Protein AF-A0A354DI57-F1 (afdb_monomer)

Foldseek 3Di:
DVPPFAEEEEEFEPDPQRVVVVVVCVVCSVVVNHDYQYYYYDHPPDPACLVRLVVRVVSPGPYYHYTDDPPVVVRCVVNNVD

Nearest PDB structures (foldseek):
  3i09-assembly2_B  TM=9.152E-01  e=7.837E-05  Burkholderia mallei
  3uk0-assembly1_A  TM=9.395E-01  e=1.172E-04  Rhodopseudomonas palustris BisB5
  3ukj-assembly1_A  TM=9.414E-01  e=1.341E-04  Rhodopseudomonas palustris HaA2
  4jb2-assembly1_A  TM=9.431E-01  e=1.341E-04  Rhodopseudomonas palustris CGA009
  3n0w-assembly2_B  TM=9.260E-01  e=2.806E-04  Paraburkholderia xenovorans LB400

Secondary structure (DSSP, 8-state):
--S---EEEEEEESSHHHHHHHHHHHHHGGGGT-EEEEEEEE-TT-S--HHHHHHHHHTT-SEEEEES-TTHHHHHHHHTT-

Solvent-accessible surface area (backbone atoms only — not comparable to full-atom values): 4757 Å² total; per-residue (Å²): 124,95,79,77,75,36,37,28,17,39,38,24,25,65,48,75,69,14,45,49,49,53,52,50,50,66,67,47,32,57,81,73,59,33,43,79,52,33,82,41,70,42,58,91,81,56,92,71,54,62,70,50,50,50,54,31,59,74,46,65,36,75,41,81,48,77,38,67,60,87,67,54,60,59,53,45,59,58,55,74,72,110

pLDDT: mean 91.69, std 8.01, range [52.28, 97.38]

Structure (mmCIF, N/CA/C/O backbone):
data_AF-A0A354DI57-F1
#
_entry.id   AF-A0A354DI57-F1
#
loop_
_atom_site.group_PDB
_atom_site.id
_atom_site.type_symbol
_atom_site.label_atom_id
_atom_site.label_alt_id
_atom_site.label_comp_id
_atom_site.label_asym_id
_atom_site.label_entity_id
_atom_site.label_seq_id
_atom_site.pdbx_PDB_ins_code
_atom_site.Cartn_x
_atom_site.Cartn_y
_atom_site.Cartn_z
_atom_site.occupancy
_atom_site.B_iso_or_equiv
_atom_site.auth_seq_id
_atom_site.auth_comp_id
_atom_site.auth_asym_id
_atom_site.auth_atom_id
_atom_site.pdbx_PDB_model_num
ATOM 1 N N . LYS A 1 1 ? -14.062 -15.985 7.560 1.00 52.28 1 LYS A N 1
ATOM 2 C CA . LYS A 1 1 ? -13.072 -14.893 7.749 1.00 52.28 1 LYS A CA 1
ATOM 3 C C . LYS A 1 1 ? -12.325 -15.141 9.056 1.00 52.28 1 LYS A C 1
ATOM 5 O O . LYS A 1 1 ? -12.877 -14.846 10.102 1.00 52.28 1 LYS A O 1
ATOM 10 N N . GLU A 1 2 ? -11.116 -15.698 9.012 1.00 58.25 2 GLU A N 1
ATOM 11 C CA . GLU A 1 2 ? -10.377 -16.111 10.224 1.00 58.25 2 GLU A CA 1
ATOM 12 C C . GLU A 1 2 ? -9.798 -14.942 11.044 1.00 58.25 2 GLU A C 1
ATOM 14 O O . GLU A 1 2 ? -9.593 -15.082 12.241 1.00 58.25 2 GLU A O 1
ATOM 19 N N . LYS A 1 3 ? -9.569 -13.768 10.428 1.00 64.50 3 LYS A N 1
ATOM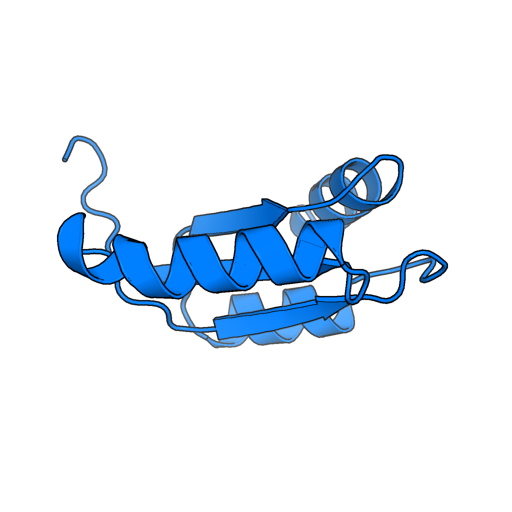 20 C CA . LYS A 1 3 ? -8.975 -12.592 11.104 1.00 64.50 3 LYS A CA 1
ATOM 21 C C . LYS A 1 3 ? -9.887 -11.367 11.244 1.00 64.50 3 LYS A C 1
ATOM 23 O O . LYS A 1 3 ? -9.445 -10.342 11.745 1.00 64.50 3 LYS A O 1
ATOM 28 N N . GLY A 1 4 ? -11.138 -11.428 10.779 1.00 72.44 4 GLY A N 1
ATOM 29 C CA . GLY A 1 4 ? -12.108 -10.323 10.910 1.00 72.44 4 GLY A CA 1
ATOM 30 C C . GLY A 1 4 ? -11.746 -8.996 10.215 1.00 72.44 4 GLY A C 1
ATOM 31 O O . GLY A 1 4 ? -12.492 -8.029 10.339 1.00 72.44 4 GLY A O 1
ATOM 32 N N . TRP A 1 5 ? -10.633 -8.918 9.480 1.00 80.12 5 TRP A N 1
ATOM 33 C CA . TRP A 1 5 ? -10.203 -7.686 8.821 1.00 80.12 5 TRP A CA 1
ATOM 34 C C . TRP A 1 5 ? -11.097 -7.337 7.633 1.00 80.12 5 TRP A C 1
ATOM 36 O O . TRP A 1 5 ? -11.406 -8.183 6.791 1.00 80.12 5 TRP A O 1
ATOM 46 N N . ALA A 1 6 ? -11.506 -6.072 7.587 1.00 88.69 6 ALA A N 1
ATOM 47 C CA . ALA A 1 6 ? -12.353 -5.523 6.536 1.00 88.69 6 ALA A CA 1
ATOM 48 C C . ALA A 1 6 ? -11.695 -4.327 5.847 1.00 88.69 6 ALA A C 1
ATOM 50 O O . ALA A 1 6 ? -11.933 -4.127 4.667 1.00 88.69 6 ALA A O 1
ATOM 51 N N . LYS A 1 7 ? -10.849 -3.549 6.535 1.00 95.06 7 LYS A N 1
ATOM 52 C CA . LYS A 1 7 ? -10.244 -2.333 5.971 1.00 95.06 7 LYS A CA 1
ATOM 53 C C . LYS A 1 7 ? -8.898 -2.634 5.325 1.00 95.06 7 LYS A C 1
ATOM 55 O O . LYS A 1 7 ? -7.969 -3.063 6.010 1.00 95.06 7 LYS A O 1
ATOM 60 N N . VAL A 1 8 ? -8.776 -2.364 4.031 1.00 95.31 8 VAL A N 1
ATOM 61 C CA . VAL A 1 8 ? -7.565 -2.644 3.252 1.00 95.31 8 VAL A CA 1
ATOM 62 C C . VAL A 1 8 ? -7.026 -1.378 2.588 1.00 95.31 8 VAL A C 1
ATOM 64 O O . VAL A 1 8 ? -7.786 -0.559 2.071 1.00 95.31 8 VAL A O 1
ATOM 67 N N . GLY A 1 9 ? -5.708 -1.218 2.613 1.00 97.00 9 GLY A N 1
ATOM 68 C CA . GLY A 1 9 ? -4.974 -0.251 1.806 1.00 97.00 9 GLY A CA 1
ATOM 69 C C . GLY A 1 9 ? -4.288 -0.965 0.647 1.00 97.00 9 GLY A C 1
ATOM 70 O O . GLY A 1 9 ? -3.786 -2.080 0.816 1.00 97.00 9 GLY A O 1
ATOM 71 N N . ILE A 1 10 ? -4.263 -0.340 -0.526 1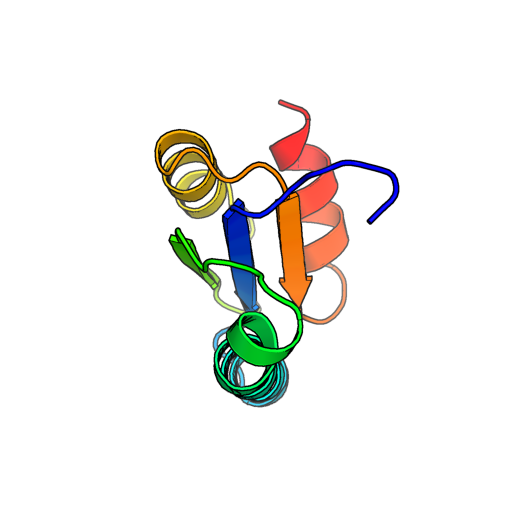.00 96.75 10 ILE A N 1
ATOM 72 C CA . ILE A 1 10 ? -3.540 -0.861 -1.689 1.00 96.75 10 ILE A CA 1
ATOM 73 C C . ILE A 1 10 ? -2.415 0.089 -2.085 1.00 96.75 10 ILE A C 1
ATOM 75 O O . ILE A 1 10 ? -2.594 1.307 -2.092 1.00 96.75 10 ILE A O 1
ATOM 79 N N . LEU A 1 11 ? -1.267 -0.484 -2.431 1.00 97.38 11 LEU A N 1
ATOM 80 C CA . LEU A 1 11 ? -0.108 0.225 -2.959 1.00 97.38 11 LEU A CA 1
ATOM 81 C C . LEU A 1 11 ? 0.369 -0.485 -4.220 1.00 97.38 11 LEU A C 1
ATOM 83 O O . LEU A 1 11 ? 0.702 -1.669 -4.175 1.00 97.38 11 LEU A O 1
ATOM 87 N N . TYR A 1 12 ? 0.410 0.214 -5.348 1.00 96.88 12 TYR A N 1
ATOM 88 C CA . TYR A 1 12 ? 0.796 -0.418 -6.605 1.00 96.88 12 TYR A CA 1
ATOM 89 C C . TYR A 1 12 ? 1.611 0.485 -7.525 1.00 96.88 12 TYR A C 1
ATOM 91 O O . TYR A 1 12 ? 1.572 1.711 -7.432 1.00 96.88 12 TYR A O 1
ATOM 99 N N . ASP A 1 13 ? 2.360 -0.142 -8.426 1.00 96.12 13 ASP A N 1
ATOM 100 C CA . ASP A 1 13 ? 3.160 0.576 -9.414 1.00 96.12 13 ASP A CA 1
ATOM 101 C C . ASP A 1 13 ? 2.251 1.330 -10.402 1.00 96.12 13 ASP A C 1
ATOM 103 O O . ASP A 1 13 ? 1.287 0.783 -10.942 1.00 96.12 13 ASP A O 1
ATOM 107 N N . SER A 1 14 ? 2.564 2.595 -10.664 1.00 95.75 14 SER A N 1
ATOM 108 C CA . SER A 1 14 ? 1.874 3.429 -11.653 1.00 95.75 14 SER A CA 1
ATOM 109 C C . SER A 1 14 ? 1.980 2.913 -13.095 1.00 95.75 14 SER A C 1
ATOM 111 O O . SER A 1 14 ? 1.201 3.347 -13.946 1.00 95.75 14 SER A O 1
ATOM 113 N N . ASN A 1 15 ? 2.872 1.959 -13.382 1.00 94.00 15 ASN A N 1
ATOM 114 C CA . ASN A 1 15 ? 2.944 1.287 -14.677 1.00 94.00 15 ASN A CA 1
ATOM 115 C C . ASN A 1 15 ? 1.681 0.457 -15.008 1.00 94.00 15 ASN A C 1
ATOM 117 O O . ASN A 1 15 ? 0.757 0.297 -14.204 1.00 94.00 15 ASN A O 1
ATOM 121 N N . THR A 1 16 ? 1.616 -0.073 -16.233 1.00 93.94 16 THR A N 1
ATOM 122 C CA . THR A 1 16 ? 0.453 -0.833 -16.728 1.00 93.94 16 THR A CA 1
ATOM 123 C C . THR A 1 16 ? 0.187 -2.108 -15.929 1.00 93.94 16 THR A C 1
ATOM 125 O O . THR A 1 16 ? -0.977 -2.457 -15.727 1.00 93.94 16 THR A O 1
ATOM 128 N N . TYR A 1 17 ? 1.235 -2.769 -15.435 1.00 92.25 17 TYR A N 1
ATOM 129 C CA . TYR A 1 17 ? 1.118 -3.972 -14.617 1.00 92.25 17 TYR A CA 1
ATOM 130 C C . TYR A 1 17 ? 0.480 -3.664 -13.255 1.00 92.25 17 TYR A C 1
ATOM 132 O O . TYR A 1 17 ? -0.557 -4.238 -12.914 1.00 92.25 17 TYR A O 1
ATOM 140 N N . GLY A 1 18 ? 1.039 -2.715 -12.498 1.00 94.00 18 GLY A N 1
ATOM 141 C CA . GLY A 1 18 ? 0.514 -2.333 -11.185 1.00 94.00 18 GLY A CA 1
ATOM 142 C C . GLY A 1 18 ? -0.868 -1.686 -11.280 1.00 94.00 18 GLY A C 1
ATOM 143 O O . GLY A 1 18 ? -1.778 -2.059 -10.541 1.00 94.00 18 GLY A O 1
ATOM 144 N N . SER A 1 19 ? -1.088 -0.812 -12.264 1.00 94.75 19 SER A N 1
ATOM 145 C CA . SER A 1 19 ? -2.407 -0.217 -12.520 1.00 94.75 19 SER A CA 1
ATOM 146 C C . SER A 1 19 ? -3.463 -1.256 -12.908 1.00 94.75 19 SER A C 1
ATOM 148 O O . SER A 1 19 ? -4.635 -1.102 -12.555 1.00 94.75 19 SER A O 1
ATOM 150 N N . GLY A 1 20 ? -3.074 -2.320 -13.619 1.00 96.06 20 GLY A N 1
A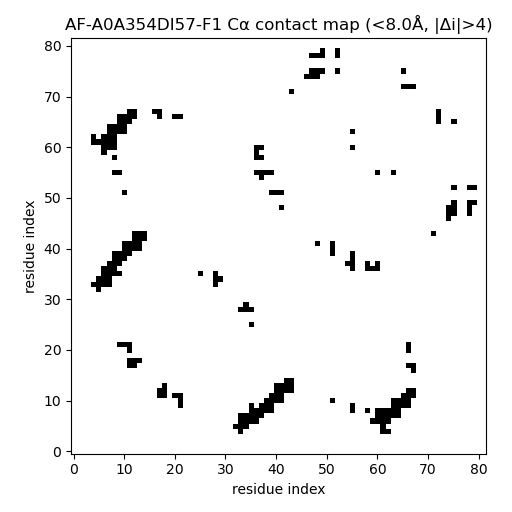TOM 151 C CA . GLY A 1 20 ? -3.945 -3.458 -13.913 1.00 96.06 20 GLY A CA 1
ATOM 152 C C . GLY A 1 20 ? -4.414 -4.148 -12.634 1.00 96.06 20 GLY A C 1
ATOM 153 O O . GLY A 1 20 ? -5.619 -4.302 -12.427 1.00 96.06 20 GLY A O 1
ATOM 154 N N . TRP A 1 21 ? -3.481 -4.466 -11.735 1.00 93.88 21 TRP A N 1
ATOM 155 C CA . TRP A 1 21 ? -3.790 -5.024 -10.416 1.00 93.88 21 TRP A CA 1
ATOM 156 C C . TRP A 1 21 ? -4.661 -4.097 -9.568 1.00 93.88 21 TRP A C 1
ATOM 158 O O . TRP A 1 21 ? -5.666 -4.545 -9.018 1.00 93.88 21 TRP A O 1
ATOM 168 N N . GLY A 1 22 ? -4.341 -2.802 -9.511 1.00 94.75 22 GLY A N 1
ATOM 169 C CA . GLY A 1 22 ? -5.128 -1.810 -8.775 1.00 94.75 22 GLY A CA 1
ATOM 170 C C . GLY A 1 22 ? -6.589 -1.757 -9.232 1.00 94.75 22 GLY A C 1
ATOM 171 O O . GLY A 1 22 ? -7.499 -1.690 -8.406 1.00 94.75 22 GLY A O 1
ATOM 172 N N . LYS A 1 23 ? -6.847 -1.864 -10.542 1.00 96.06 23 LYS A N 1
ATOM 173 C CA . LYS A 1 23 ? -8.215 -1.945 -11.085 1.00 96.06 23 LYS A CA 1
ATOM 174 C C . LYS A 1 23 ? -8.946 -3.209 -10.631 1.00 96.06 23 LYS A C 1
ATOM 176 O O . LYS A 1 23 ? -10.093 -3.108 -10.202 1.00 96.06 23 LYS A O 1
ATOM 181 N N . GLN A 1 24 ? -8.301 -4.375 -10.709 1.00 95.31 24 GLN A N 1
ATOM 182 C CA . GLN A 1 24 ? -8.927 -5.641 -10.307 1.00 95.31 24 GLN A CA 1
ATOM 183 C C . GLN A 1 24 ? -9.204 -5.679 -8.800 1.00 95.31 24 GLN A C 1
ATOM 185 O O . GLN A 1 24 ? -10.301 -6.050 -8.392 1.00 95.31 24 GLN A O 1
ATOM 190 N N . LEU A 1 25 ? -8.260 -5.218 -7.974 1.00 93.44 25 LEU A N 1
ATOM 191 C CA . LEU A 1 25 ? -8.439 -5.143 -6.523 1.00 93.44 25 LEU A CA 1
ATOM 192 C C . LEU A 1 25 ? -9.624 -4.255 -6.151 1.00 93.44 25 LEU A C 1
ATOM 194 O O . LEU A 1 25 ? -10.452 -4.662 -5.346 1.00 93.44 25 LEU A O 1
ATOM 198 N N . LYS A 1 26 ? -9.763 -3.082 -6.775 1.00 93.81 26 LYS A N 1
ATOM 199 C CA . LYS A 1 26 ? -10.911 -2.199 -6.524 1.00 93.81 26 LYS A CA 1
ATOM 200 C C . LYS A 1 26 ? -12.240 -2.794 -6.960 1.00 93.81 26 LYS A C 1
ATOM 202 O O . LYS A 1 26 ? -13.237 -2.597 -6.275 1.00 93.81 26 LYS A O 1
ATOM 207 N N . LYS A 1 27 ? -12.249 -3.508 -8.086 1.00 94.75 27 LYS A N 1
ATOM 208 C CA . LYS A 1 27 ? -13.451 -4.159 -8.602 1.00 94.75 27 LYS A CA 1
ATOM 209 C C . LYS A 1 27 ? -13.928 -5.270 -7.669 1.00 94.75 27 LYS A C 1
ATOM 211 O O . LYS A 1 27 ? -15.106 -5.313 -7.345 1.00 94.75 27 LYS A O 1
ATOM 216 N N . TYR A 1 28 ? -13.016 -6.136 -7.234 1.00 92.69 28 TYR A N 1
ATOM 217 C CA . TYR A 1 28 ? -13.380 -7.363 -6.529 1.00 92.69 28 TYR A CA 1
ATOM 218 C C . TYR A 1 28 ? -13.351 -7.246 -5.003 1.00 92.69 28 TYR A C 1
ATOM 220 O O . TYR A 1 28 ? -14.053 -8.000 -4.341 1.00 92.69 28 TYR A O 1
ATOM 228 N N . ALA A 1 29 ? -12.604 -6.306 -4.411 1.00 91.19 29 ALA A N 1
ATOM 229 C CA . ALA A 1 29 ? -12.546 -6.137 -2.953 1.00 91.19 29 ALA A CA 1
ATOM 230 C C . ALA A 1 29 ? -13.934 -6.093 -2.271 1.00 91.19 29 ALA A C 1
ATOM 232 O O . ALA A 1 29 ? -14.108 -6.809 -1.278 1.00 91.19 29 ALA A O 1
ATOM 233 N N . PRO A 1 30 ? -14.944 -5.367 -2.800 1.00 89.56 30 PRO A N 1
ATOM 234 C CA . PRO A 1 30 ? -16.285 -5.362 -2.217 1.00 89.56 30 PRO A CA 1
ATOM 235 C C . PRO A 1 30 ? -16.957 -6.743 -2.204 1.00 89.56 30 PRO A C 1
ATOM 237 O O . PRO A 1 30 ? -17.622 -7.078 -1.226 1.00 89.56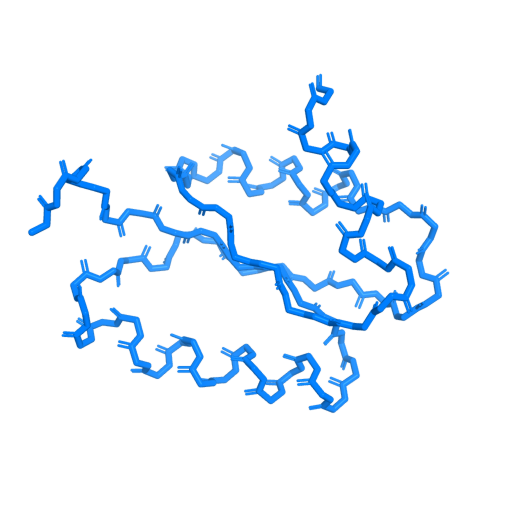 30 PRO A O 1
ATOM 240 N N . GLU A 1 31 ? -16.740 -7.569 -3.2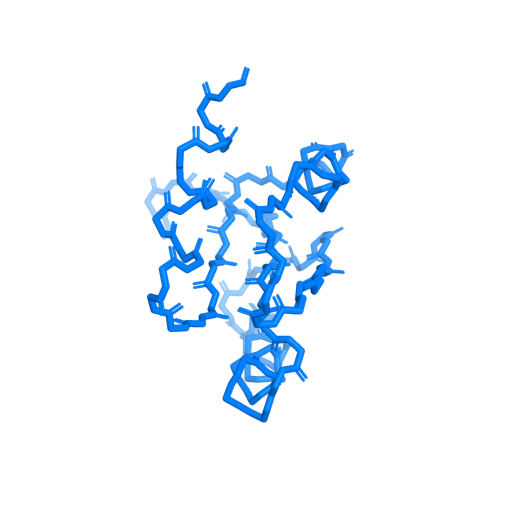33 1.00 91.88 31 GLU A N 1
ATOM 241 C CA . GLU A 1 31 ? -17.316 -8.921 -3.339 1.00 91.88 31 GLU A CA 1
ATOM 242 C C . GLU A 1 31 ? -16.775 -9.865 -2.252 1.00 91.88 31 GLU A C 1
ATOM 244 O O . GLU A 1 31 ? -17.482 -10.750 -1.778 1.00 91.88 31 GLU A O 1
ATOM 249 N N . TYR A 1 32 ? -15.549 -9.626 -1.777 1.00 88.31 32 TYR A N 1
ATOM 250 C CA . TYR A 1 32 ? -14.948 -10.350 -0.648 1.00 88.31 32 TYR A CA 1
ATOM 251 C C . TYR A 1 32 ? -15.235 -9.687 0.715 1.00 88.31 32 TYR A C 1
ATOM 253 O O . TYR A 1 32 ? -14.696 -10.087 1.756 1.00 88.31 32 TYR A O 1
ATOM 261 N N . GLY A 1 33 ? -16.090 -8.659 0.737 1.00 89.00 33 GLY A N 1
ATOM 262 C CA . GLY A 1 33 ? -16.413 -7.880 1.928 1.00 89.00 33 GLY A CA 1
ATOM 263 C C . GLY A 1 33 ? -15.202 -7.134 2.488 1.00 89.00 33 GLY A C 1
ATOM 264 O O . GLY A 1 33 ? -15.034 -7.093 3.712 1.00 89.00 33 GLY A O 1
ATOM 265 N N . LEU A 1 34 ? -14.334 -6.631 1.608 1.00 92.19 34 LEU A N 1
ATOM 266 C CA . LEU A 1 34 ? -13.218 -5.747 1.929 1.00 92.19 34 LEU A CA 1
ATOM 267 C C . LEU A 1 34 ? -13.595 -4.305 1.561 1.00 92.19 34 LEU A C 1
ATOM 269 O O . LEU A 1 34 ? -14.083 -4.023 0.469 1.00 92.19 34 LEU A O 1
ATOM 273 N N . THR A 1 35 ? -13.328 -3.382 2.472 1.00 94.25 35 THR A N 1
ATOM 274 C CA . THR A 1 35 ? -13.458 -1.939 2.300 1.00 94.25 35 THR A CA 1
ATOM 275 C C . THR A 1 35 ? -12.089 -1.354 1.997 1.00 94.25 35 THR A C 1
ATOM 277 O O . THR A 1 35 ? -11.191 -1.374 2.842 1.00 94.25 35 THR A O 1
ATOM 280 N N . LEU A 1 36 ? -11.930 -0.803 0.797 1.00 95.06 36 LEU A N 1
ATOM 281 C CA . LEU A 1 36 ? -10.735 -0.052 0.440 1.00 95.06 36 LEU A CA 1
ATOM 282 C C . LEU A 1 36 ? -10.746 1.291 1.184 1.00 95.06 36 LEU A C 1
ATOM 284 O O . LEU A 1 36 ? -11.648 2.097 0.971 1.00 95.06 36 LEU A O 1
ATOM 288 N N . VAL A 1 37 ? -9.773 1.524 2.063 1.00 96.56 37 VAL A N 1
ATOM 289 C CA . VAL A 1 37 ? -9.667 2.772 2.848 1.00 96.56 37 VAL A CA 1
ATOM 290 C C . VAL A 1 37 ? -8.518 3.670 2.395 1.00 96.56 37 VAL A C 1
ATOM 292 O O . VAL A 1 37 ? -8.478 4.842 2.753 1.00 96.56 37 VAL A O 1
ATOM 295 N N . SER A 1 38 ? -7.596 3.143 1.586 1.00 97.06 38 SER A N 1
ATOM 296 C CA . SER A 1 38 ? -6.512 3.912 0.979 1.00 97.06 38 SER A CA 1
ATOM 297 C C . SER A 1 38 ? -6.058 3.275 -0.331 1.00 97.06 38 SER A C 1
ATOM 299 O O . SER A 1 38 ? -5.993 2.049 -0.457 1.00 97.06 38 SER A O 1
ATOM 301 N N . GLU A 1 39 ? -5.748 4.124 -1.303 1.00 96.94 39 GLU A N 1
ATOM 302 C CA . GLU A 1 39 ? -5.183 3.758 -2.593 1.00 96.94 39 GLU A CA 1
ATOM 303 C C . GLU A 1 39 ? -3.995 4.673 -2.871 1.00 96.94 39 GLU A C 1
ATOM 305 O O . GLU A 1 39 ? -4.172 5.865 -3.108 1.00 96.94 39 GLU A O 1
ATOM 310 N N . GLU A 1 40 ? -2.791 4.113 -2.882 1.00 97.38 40 GLU A N 1
ATOM 311 C CA . GLU A 1 40 ? -1.581 4.852 -3.220 1.00 97.38 40 GLU A CA 1
ATOM 312 C C . GLU A 1 40 ? -0.848 4.199 -4.391 1.00 97.38 40 GLU A C 1
ATOM 314 O O . GLU A 1 40 ? -1.005 3.013 -4.702 1.00 97.38 40 GLU A O 1
ATOM 319 N N . LYS A 1 41 ? -0.019 5.009 -5.047 1.00 96.62 41 LYS A N 1
ATOM 320 C CA . LYS A 1 41 ? 0.807 4.594 -6.175 1.00 96.62 41 LYS A CA 1
ATOM 321 C C . LYS A 1 41 ? 2.253 4.996 -5.952 1.00 96.62 41 LYS A C 1
ATOM 323 O O . LYS A 1 41 ? 2.525 6.010 -5.307 1.00 96.62 41 LYS A O 1
ATOM 328 N N . TYR A 1 42 ? 3.157 4.237 -6.552 1.00 95.00 42 TYR A N 1
ATOM 329 C CA . TYR A 1 42 ? 4.570 4.586 -6.655 1.00 95.00 42 TYR A CA 1
ATOM 330 C C . TYR A 1 42 ? 5.037 4.528 -8.115 1.00 95.00 42 TYR A C 1
ATOM 332 O O . TYR A 1 42 ? 4.435 3.856 -8.960 1.00 95.00 42 TYR A O 1
ATOM 340 N N . GLY A 1 43 ? 6.091 5.262 -8.439 1.00 94.56 43 GLY A N 1
ATOM 341 C CA . GLY A 1 43 ? 6.808 5.149 -9.703 1.00 94.56 43 GLY A CA 1
ATOM 342 C C . GLY A 1 43 ? 7.756 3.953 -9.689 1.00 94.56 43 GLY A C 1
ATOM 343 O O . GLY A 1 43 ? 8.416 3.694 -8.689 1.00 94.56 43 GLY A O 1
ATOM 344 N N . THR A 1 44 ? 7.900 3.243 -10.812 1.00 90.62 44 THR A N 1
ATOM 345 C CA . THR A 1 44 ? 8.803 2.075 -10.928 1.00 90.62 44 THR A CA 1
ATOM 346 C C . THR A 1 44 ? 10.254 2.360 -10.501 1.00 90.62 44 THR A C 1
ATOM 348 O O . THR A 1 44 ? 10.984 1.440 -10.140 1.00 90.62 44 THR A O 1
ATOM 351 N N . LYS A 1 45 ? 10.689 3.626 -10.552 1.00 90.50 45 LYS A N 1
ATOM 352 C CA . LYS A 1 45 ? 12.044 4.070 -10.185 1.00 90.50 45 LYS A CA 1
ATOM 353 C C . LYS A 1 45 ? 12.127 4.736 -8.808 1.00 90.50 45 LYS A C 1
ATOM 355 O O . LYS A 1 45 ? 13.201 5.214 -8.449 1.00 90.50 45 LYS A O 1
ATOM 360 N N . ASP A 1 46 ? 11.027 4.796 -8.065 1.00 92.75 46 ASP A N 1
ATOM 361 C CA . ASP A 1 46 ? 11.021 5.394 -6.734 1.00 92.75 46 ASP A CA 1
ATOM 362 C C . ASP A 1 46 ? 11.901 4.556 -5.802 1.00 92.75 46 ASP A C 1
ATOM 364 O O . ASP A 1 46 ? 11.785 3.330 -5.730 1.00 92.75 46 ASP A O 1
ATOM 368 N N . SER A 1 47 ? 12.805 5.225 -5.090 1.00 92.25 47 SER A N 1
ATOM 369 C CA . SER A 1 47 ? 13.718 4.580 -4.144 1.00 92.25 47 SER A CA 1
ATOM 370 C C . SER A 1 47 ? 13.075 4.301 -2.784 1.00 92.25 47 SER A C 1
ATOM 372 O O . SER A 1 47 ? 13.621 3.511 -2.015 1.00 92.25 47 SER A O 1
ATOM 374 N N . SER A 1 48 ? 11.939 4.942 -2.491 1.00 94.06 48 SER A N 1
ATOM 375 C CA . SER A 1 48 ? 11.198 4.823 -1.236 1.00 94.06 48 SER A CA 1
ATOM 376 C C . SER A 1 48 ? 9.697 4.991 -1.461 1.00 94.06 48 SER A C 1
ATOM 378 O O . SER A 1 48 ? 9.272 5.735 -2.346 1.00 94.06 48 SER A O 1
ATOM 380 N N . MET A 1 49 ? 8.901 4.334 -0.618 1.00 96.19 49 MET A N 1
ATOM 381 C CA . MET A 1 49 ? 7.440 4.399 -0.580 1.00 96.19 49 MET A CA 1
ATOM 382 C C . MET A 1 49 ? 6.938 4.898 0.787 1.00 96.19 49 MET A C 1
ATOM 384 O O . MET A 1 49 ? 5.764 4.738 1.129 1.00 96.19 49 MET A O 1
ATOM 388 N N . SER A 1 50 ? 7.815 5.527 1.577 1.00 96.12 50 SER A N 1
ATOM 389 C CA . SER A 1 50 ? 7.535 5.961 2.952 1.00 96.12 50 SER A CA 1
ATOM 390 C C . SER A 1 50 ? 6.351 6.931 3.046 1.00 96.12 50 SER A C 1
ATOM 392 O O . SER A 1 50 ? 5.531 6.840 3.963 1.00 96.12 50 SER A O 1
ATOM 394 N N . THR A 1 51 ? 6.211 7.848 2.084 1.00 96.38 51 THR A N 1
ATOM 395 C CA . THR A 1 51 ? 5.094 8.806 2.044 1.00 96.38 51 THR A CA 1
ATOM 396 C C . THR A 1 51 ? 3.759 8.098 1.819 1.00 96.38 51 THR A C 1
ATOM 398 O O . THR A 1 51 ? 2.787 8.366 2.527 1.00 96.38 51 THR A O 1
ATOM 401 N N . GLN A 1 52 ? 3.712 7.166 0.869 1.00 97.19 52 GLN A N 1
ATOM 402 C CA . GLN A 1 52 ? 2.535 6.354 0.571 1.00 97.19 52 GLN A CA 1
ATOM 403 C C . GLN A 1 52 ? 2.171 5.483 1.776 1.00 97.19 52 GLN A C 1
ATOM 405 O O . GLN A 1 52 ? 1.021 5.461 2.210 1.00 97.19 52 GLN A O 1
ATOM 410 N N . LEU A 1 53 ? 3.166 4.824 2.372 1.00 96.50 53 LEU A N 1
ATOM 411 C CA . LEU A 1 53 ? 2.998 4.003 3.569 1.00 96.50 53 LEU A CA 1
ATOM 412 C C . LEU A 1 53 ? 2.454 4.804 4.754 1.00 96.50 53 LEU A C 1
ATOM 414 O O . LEU A 1 53 ? 1.559 4.328 5.452 1.00 96.50 53 LEU A O 1
ATOM 418 N N . THR A 1 54 ? 2.920 6.039 4.945 1.00 96.25 54 THR A N 1
ATOM 419 C CA . THR A 1 54 ? 2.415 6.933 5.997 1.00 96.25 54 THR A CA 1
ATOM 420 C C . THR A 1 54 ? 0.932 7.240 5.800 1.00 96.25 54 THR A C 1
ATOM 422 O O . THR A 1 54 ? 0.149 7.131 6.743 1.00 96.25 54 THR A O 1
ATOM 425 N N . LYS A 1 55 ? 0.509 7.563 4.573 1.00 97.38 55 LYS A N 1
ATOM 426 C CA . LYS A 1 55 ? -0.910 7.812 4.273 1.00 97.38 55 LYS A CA 1
ATOM 427 C C . LYS A 1 55 ? -1.769 6.567 4.480 1.00 97.38 55 LYS A C 1
ATOM 429 O O . LYS A 1 55 ? -2.846 6.660 5.067 1.00 97.38 55 LYS A O 1
ATOM 434 N N . ILE A 1 56 ? -1.2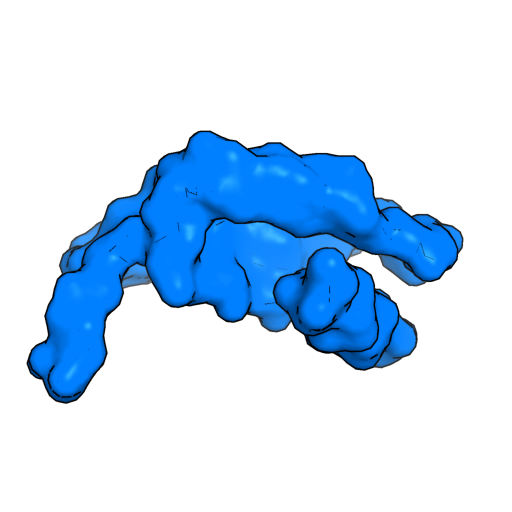83 5.400 4.053 1.00 97.06 56 ILE A N 1
ATOM 435 C CA . ILE A 1 56 ? -1.978 4.124 4.259 1.00 97.06 56 ILE A CA 1
ATOM 436 C C . ILE A 1 56 ? -2.131 3.840 5.757 1.00 97.06 56 ILE A C 1
ATOM 438 O O . ILE A 1 56 ? -3.225 3.489 6.198 1.00 97.06 56 ILE A O 1
ATOM 442 N N . LYS A 1 57 ? -1.085 4.052 6.559 1.00 94.81 57 LYS A N 1
ATOM 443 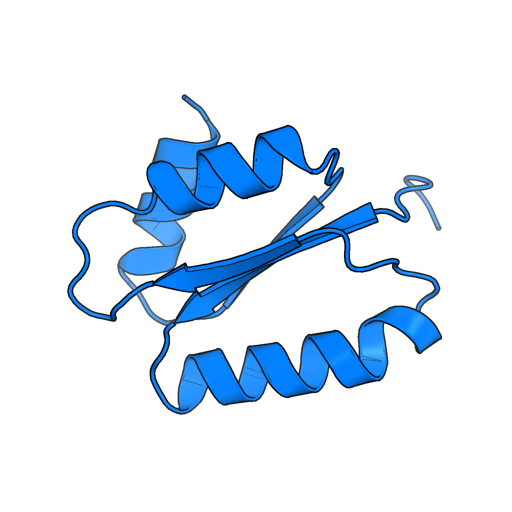C CA . LYS A 1 57 ? -1.134 3.886 8.020 1.00 94.81 57 LYS A CA 1
ATOM 444 C C . LYS A 1 57 ? -2.171 4.818 8.654 1.00 94.81 57 LYS A C 1
ATOM 446 O O . LYS A 1 57 ? -2.995 4.366 9.447 1.00 94.81 57 LYS A O 1
ATOM 451 N N . SER A 1 58 ? -2.205 6.082 8.235 1.00 96.62 58 SER A N 1
ATOM 452 C CA . SER A 1 58 ? -3.177 7.077 8.711 1.00 96.62 58 SER A CA 1
ATOM 453 C C . SER A 1 58 ? -4.623 6.793 8.287 1.00 96.62 58 SER A C 1
ATOM 455 O O . SER A 1 58 ? -5.549 7.269 8.936 1.00 96.62 58 SER A O 1
ATOM 457 N N . SER A 1 59 ? -4.847 5.995 7.237 1.00 97.00 59 SER A N 1
ATOM 458 C CA . SER A 1 59 ? -6.199 5.625 6.782 1.00 97.00 59 SER A CA 1
ATOM 459 C C . SER A 1 59 ? -6.923 4.620 7.691 1.00 97.00 59 SER A C 1
ATOM 461 O O . SER A 1 59 ? -8.118 4.368 7.521 1.00 97.00 59 SER A O 1
ATOM 463 N N . GLY A 1 60 ? -6.212 4.009 8.647 1.00 94.44 60 GLY A N 1
ATOM 464 C CA . GLY A 1 60 ? -6.750 2.927 9.473 1.00 94.44 60 GLY A CA 1
ATOM 465 C C . GLY A 1 60 ? -6.884 1.596 8.725 1.00 94.44 60 GLY A C 1
ATOM 466 O O . GLY A 1 60 ? -7.702 0.753 9.108 1.00 94.44 60 GLY A O 1
ATOM 467 N N . ALA A 1 61 ? -6.110 1.407 7.650 1.00 96.06 61 ALA A N 1
ATOM 468 C CA . ALA A 1 61 ? -5.976 0.123 6.975 1.00 96.06 61 ALA A CA 1
ATOM 469 C C . ALA A 1 61 ? -5.445 -0.943 7.948 1.00 96.06 61 ALA A C 1
ATOM 471 O O . ALA A 1 61 ? -4.465 -0.729 8.657 1.00 96.06 61 ALA A O 1
ATOM 472 N N . GLN A 1 62 ? -6.091 -2.108 7.960 1.00 94.50 62 GLN A N 1
ATOM 473 C CA . GLN A 1 62 ? -5.679 -3.270 8.759 1.00 94.50 62 GLN A CA 1
ATOM 474 C C . GLN A 1 62 ? -4.756 -4.196 7.963 1.00 94.50 62 GLN A C 1
ATOM 476 O O . GLN A 1 62 ? -3.988 -4.965 8.535 1.00 94.50 62 GLN A O 1
ATOM 481 N N . VAL A 1 63 ? -4.856 -4.131 6.634 1.00 92.69 63 VAL A N 1
ATOM 482 C CA . VAL A 1 63 ? -4.088 -4.933 5.684 1.00 92.69 63 VAL A CA 1
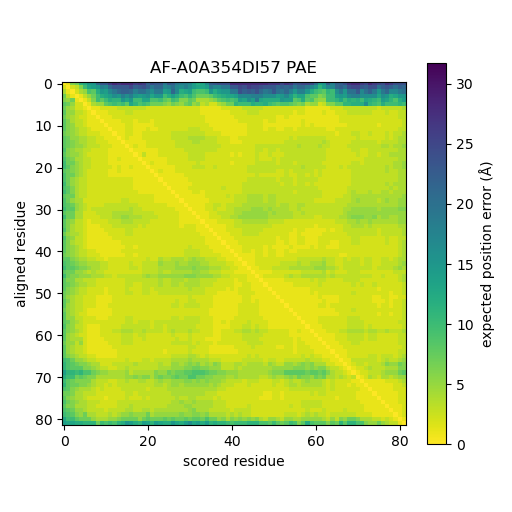ATOM 483 C C . VAL A 1 63 ? -3.555 -4.021 4.592 1.00 92.69 63 VAL A C 1
ATOM 485 O O . VAL A 1 63 ? -4.285 -3.167 4.091 1.00 92.69 63 VAL A O 1
ATOM 488 N N . LEU A 1 64 ? -2.304 -4.244 4.199 1.00 94.12 64 LEU A N 1
ATOM 489 C CA . LEU A 1 64 ? -1.683 -3.640 3.027 1.00 94.12 64 LEU A CA 1
ATOM 490 C C . LEU A 1 64 ? -1.528 -4.703 1.935 1.00 94.12 64 LEU A C 1
ATOM 492 O O . LEU A 1 64 ? -0.912 -5.742 2.170 1.00 94.12 64 LEU A O 1
ATOM 496 N N . ILE A 1 65 ? -2.060 -4.435 0.743 1.00 93.88 65 ILE A N 1
ATOM 497 C CA . ILE A 1 65 ? -1.811 -5.235 -0.463 1.00 93.88 65 ILE A CA 1
ATOM 498 C C . ILE A 1 65 ? -0.863 -4.450 -1.366 1.00 93.88 65 ILE A C 1
ATOM 500 O O . ILE A 1 65 ? -1.138 -3.302 -1.713 1.00 93.88 65 ILE A O 1
ATOM 504 N N . ILE A 1 66 ? 0.243 -5.082 -1.756 1.00 93.56 66 ILE A N 1
ATOM 505 C CA . ILE A 1 66 ? 1.286 -4.469 -2.582 1.00 93.56 66 ILE A CA 1
ATOM 506 C C . ILE A 1 66 ? 1.299 -5.176 -3.932 1.00 93.56 66 ILE A C 1
ATOM 508 O O . ILE A 1 66 ? 1.422 -6.400 -3.975 1.00 93.56 66 ILE A O 1
ATOM 512 N N . ALA A 1 67 ? 1.188 -4.422 -5.026 1.00 92.00 67 ALA A N 1
ATOM 513 C CA . ALA A 1 67 ? 1.213 -4.975 -6.376 1.00 92.00 67 ALA A CA 1
ATOM 514 C C . ALA A 1 67 ? 2.240 -4.269 -7.266 1.00 92.00 67 ALA A C 1
ATOM 516 O O . ALA A 1 67 ? 2.079 -3.119 -7.671 1.00 92.00 67 ALA A O 1
ATOM 517 N N . GLY A 1 68 ? 3.280 -5.006 -7.631 1.00 88.56 68 GLY A N 1
ATOM 518 C CA . GLY A 1 68 ? 4.279 -4.576 -8.595 1.00 88.56 68 GLY A CA 1
ATOM 519 C C . GLY A 1 68 ? 5.399 -5.595 -8.704 1.00 88.56 68 GLY A C 1
ATOM 520 O O . GLY A 1 68 ? 5.303 -6.700 -8.169 1.00 88.56 68 GLY A O 1
ATOM 521 N N . THR A 1 69 ? 6.449 -5.233 -9.425 1.00 87.00 69 THR A N 1
ATOM 522 C CA . THR A 1 69 ? 7.611 -6.094 -9.651 1.00 87.00 69 THR A CA 1
ATOM 523 C C . THR A 1 69 ? 8.751 -5.728 -8.709 1.00 87.00 69 THR A C 1
ATOM 525 O O . THR A 1 69 ? 8.825 -4.605 -8.208 1.00 87.00 69 THR A O 1
ATOM 528 N N . ASN A 1 70 ? 9.669 -6.671 -8.486 1.00 85.38 70 ASN A N 1
ATOM 529 C CA . ASN A 1 70 ? 10.906 -6.388 -7.761 1.00 85.38 70 ASN A CA 1
ATOM 530 C C . ASN A 1 70 ? 11.652 -5.197 -8.399 1.00 85.38 70 ASN A C 1
ATOM 532 O O . ASN A 1 70 ? 11.612 -5.053 -9.624 1.00 85.38 70 ASN A O 1
ATOM 536 N N . PRO A 1 71 ? 12.325 -4.350 -7.597 1.00 89.06 71 PRO A N 1
ATOM 537 C CA . PRO A 1 71 ? 12.577 -4.497 -6.154 1.00 89.06 71 PRO A CA 1
ATOM 538 C C . PRO A 1 71 ? 11.505 -3.880 -5.236 1.00 89.06 71 PRO A C 1
ATOM 540 O O . PRO A 1 71 ? 11.585 -4.038 -4.019 1.00 89.06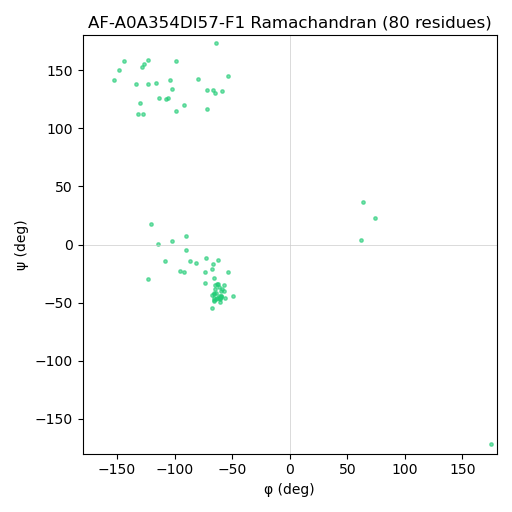 71 PRO A O 1
ATOM 543 N N . ALA A 1 72 ? 10.506 -3.184 -5.786 1.00 89.00 72 ALA A N 1
ATOM 544 C CA . ALA A 1 72 ? 9.610 -2.332 -5.004 1.00 89.00 72 ALA A CA 1
ATOM 545 C C . ALA A 1 72 ? 8.880 -3.051 -3.844 1.00 89.00 72 ALA A C 1
ATOM 547 O O . ALA A 1 72 ? 8.938 -2.535 -2.728 1.00 89.00 72 ALA A O 1
ATOM 548 N N . PRO A 1 73 ? 8.279 -4.252 -4.007 1.00 87.62 73 PRO A N 1
ATOM 549 C CA . PRO A 1 73 ? 7.661 -4.965 -2.886 1.00 87.62 73 PRO A CA 1
ATOM 550 C C . PRO A 1 73 ? 8.620 -5.238 -1.719 1.00 87.62 73 PRO A C 1
ATOM 552 O O . PRO A 1 73 ? 8.211 -5.167 -0.562 1.00 87.62 73 PRO A O 1
ATOM 555 N N . SER A 1 74 ? 9.903 -5.498 -1.996 1.00 91.69 74 SER A N 1
ATOM 556 C CA . SER A 1 74 ? 10.916 -5.693 -0.953 1.00 91.69 74 SER A CA 1
ATOM 557 C C . SER A 1 74 ? 11.188 -4.403 -0.178 1.00 91.69 74 SER A C 1
ATOM 559 O O . SER A 1 74 ? 11.242 -4.436 1.053 1.00 91.69 74 SER A O 1
ATOM 561 N N . THR A 1 75 ? 11.310 -3.269 -0.875 1.00 93.69 75 THR A N 1
ATOM 562 C CA . THR A 1 75 ? 11.458 -1.945 -0.248 1.00 93.69 75 THR A CA 1
ATOM 563 C C . THR A 1 75 ? 10.250 -1.616 0.621 1.00 93.69 75 THR A C 1
ATOM 565 O O . THR A 1 75 ? 10.415 -1.265 1.786 1.00 93.69 75 THR A O 1
ATOM 568 N N . VAL A 1 76 ? 9.035 -1.831 0.109 1.00 94.06 76 VAL A N 1
ATOM 569 C CA . VAL A 1 76 ? 7.798 -1.566 0.853 1.00 94.06 76 VAL A CA 1
ATOM 570 C C . VAL A 1 76 ? 7.727 -2.399 2.133 1.00 94.06 76 VAL A C 1
ATOM 572 O O . VAL A 1 76 ? 7.403 -1.865 3.187 1.00 94.06 76 VAL A O 1
ATOM 575 N N . VAL A 1 77 ? 8.058 -3.693 2.086 1.00 92.44 77 VAL A N 1
ATOM 576 C CA . VAL A 1 77 ? 8.055 -4.547 3.289 1.00 92.44 77 VAL A CA 1
ATOM 577 C C . VAL A 1 77 ? 9.101 -4.095 4.310 1.00 92.44 77 VAL A C 1
ATOM 579 O O . VAL A 1 77 ? 8.862 -4.204 5.514 1.00 92.44 77 VAL A O 1
ATOM 582 N N . LYS A 1 78 ? 10.258 -3.599 3.859 1.00 93.38 78 LYS A N 1
ATOM 583 C CA . LYS A 1 78 ? 11.290 -3.047 4.746 1.00 93.38 78 LYS A CA 1
ATOM 584 C C . LYS A 1 78 ? 10.800 -1.776 5.441 1.00 93.38 78 LYS A C 1
ATOM 586 O O . LYS A 1 78 ? 10.936 -1.672 6.655 1.00 93.38 78 LYS A O 1
ATOM 591 N N . GLU A 1 79 ? 10.225 -0.845 4.689 1.00 94.00 79 GLU A N 1
ATOM 592 C CA . GLU A 1 79 ? 9.762 0.451 5.198 1.00 94.00 79 GLU A CA 1
ATOM 593 C C . GLU A 1 79 ? 8.486 0.333 6.037 1.00 94.00 79 GLU A C 1
ATOM 595 O O . GLU A 1 79 ? 8.340 1.031 7.030 1.00 94.00 79 GLU A O 1
ATOM 600 N N . ALA A 1 80 ? 7.586 -0.600 5.719 1.00 90.50 80 ALA A N 1
ATOM 601 C CA . ALA A 1 80 ? 6.353 -0.813 6.482 1.00 90.50 80 ALA A CA 1
ATOM 602 C C . ALA A 1 80 ? 6.590 -1.349 7.908 1.00 90.50 80 ALA A C 1
ATOM 604 O O . ALA A 1 80 ? 5.674 -1.321 8.730 1.00 90.50 80 ALA A O 1
ATOM 605 N N . LYS A 1 81 ? 7.789 -1.876 8.193 1.00 85.38 81 LYS A N 1
ATOM 606 C CA . LYS A 1 81 ? 8.200 -2.334 9.531 1.00 85.38 81 LYS A CA 1
ATOM 607 C C . LYS A 1 81 ? 8.788 -1.220 10.400 1.00 85.38 81 LYS A C 1
ATOM 609 O O . LYS A 1 81 ? 8.977 -1.461 11.591 1.00 85.38 81 LYS A O 1
ATOM 614 N N . GLN A 1 82 ? 9.137 -0.080 9.805 1.00 72.19 82 GLN A N 1
ATOM 615 C CA . GLN A 1 82 ? 9.676 1.084 10.510 1.00 72.19 82 GLN A CA 1
ATOM 616 C C . GLN A 1 82 ? 8.539 1.902 11.139 1.00 72.19 82 GLN A C 1
ATOM 618 O O . GLN A 1 82 ? 8.774 2.440 12.240 1.00 72.19 82 GLN A O 1
#

Mean predicted aligned error: 3.6 Å

Radius of gyration: 12.26 Å; Cα contacts (8 Å, |Δi|>4): 126; chains: 1; bounding box: 31×25×28 Å

Sequence (82 aa):
KEKGWAKVGILYDSNTYGSGWGKQLKKYAPEYGLTLVSEEKYGTKDSSMSTQLTKIKSSGAQVLIIAGTNPAPSTVVKEAKQ